Protein AF-A0A353LZC5-F1 (afdb_monomer_lite)

Secondary structure (DSSP, 8-state):
-EEEEEEEETTTTEEEEEEEEEESTTSEEEEEEEEEE-SSSEEEEEEEEEPTTEEEEEEEES-TTTTTS-GGGTEETTTTEEEEEESS-EEEEEEEEE--

Structure (mmCIF, N/CA/C/O backbone):
data_AF-A0A353LZC5-F1
#
_entry.id   AF-A0A353LZC5-F1
#
loop_
_atom_site.group_PDB
_atom_site.id
_atom_site.type_symbol
_atom_site.label_atom_id
_atom_site.label_alt_id
_atom_site.label_comp_id
_atom_site.label_asym_id
_atom_site.label_entity_id
_atom_site.label_seq_id
_atom_site.pdbx_PDB_ins_code
_atom_site.Cartn_x
_atom_site.Cartn_y
_atom_site.Cartn_z
_atom_site.occupancy
_atom_site.B_iso_or_equiv
_atom_site.auth_seq_id
_atom_site.auth_comp_id
_atom_site.auth_asym_id
_atom_site.auth_atom_id
_atom_site.pdbx_PDB_model_num
ATOM 1 N N . MET A 1 1 ? -5.623 10.141 5.132 1.00 48.19 1 MET A N 1
ATOM 2 C CA . MET A 1 1 ? -4.307 10.754 5.310 1.00 48.19 1 MET A CA 1
ATOM 3 C C . MET A 1 1 ? -3.582 10.556 3.998 1.00 48.19 1 MET A C 1
ATOM 5 O O . MET A 1 1 ? -3.608 9.445 3.475 1.00 48.19 1 MET A O 1
ATOM 9 N N . LEU A 1 2 ? -3.002 11.614 3.441 1.00 50.03 2 LEU A N 1
ATOM 10 C CA . LEU A 1 2 ? -2.286 11.575 2.167 1.00 50.03 2 LEU A CA 1
ATOM 11 C C . LEU A 1 2 ? -0.802 11.334 2.445 1.00 50.03 2 LEU A C 1
ATOM 13 O O . LEU A 1 2 ? -0.154 12.161 3.085 1.00 50.03 2 LEU A O 1
ATOM 17 N N . LEU A 1 3 ? -0.281 10.182 2.025 1.00 57.66 3 LEU A N 1
ATOM 18 C CA . LEU A 1 3 ? 1.107 9.799 2.264 1.00 57.66 3 LEU A CA 1
ATOM 19 C C . LEU A 1 3 ? 1.890 9.945 0.955 1.00 57.66 3 LEU A C 1
ATOM 21 O O . LEU A 1 3 ? 1.741 9.162 0.016 1.00 57.66 3 LEU A O 1
ATOM 25 N N . LEU A 1 4 ? 2.703 11.001 0.889 1.00 52.16 4 LEU A N 1
ATOM 26 C CA . LEU A 1 4 ? 3.559 11.306 -0.255 1.00 52.16 4 LEU A CA 1
ATOM 27 C C . LEU A 1 4 ? 4.879 10.551 -0.128 1.00 52.16 4 LEU A C 1
ATOM 29 O O . LEU A 1 4 ? 5.710 10.844 0.731 1.00 52.16 4 LEU A O 1
ATOM 33 N N . VAL A 1 5 ? 5.078 9.591 -1.022 1.00 55.78 5 VAL A N 1
ATOM 34 C CA . VAL A 1 5 ? 6.262 8.743 -1.075 1.00 55.78 5 VAL A CA 1
ATOM 35 C C . VAL A 1 5 ? 7.081 9.126 -2.318 1.00 55.78 5 VAL A C 1
ATOM 37 O O . VAL A 1 5 ? 6.719 8.836 -3.457 1.00 55.78 5 VAL A O 1
ATOM 40 N N . ALA A 1 6 ? 8.202 9.827 -2.120 1.00 55.34 6 ALA A N 1
ATOM 41 C CA . ALA A 1 6 ? 9.053 10.316 -3.209 1.00 55.34 6 ALA A CA 1
ATOM 42 C C . ALA A 1 6 ? 10.372 9.535 -3.315 1.00 55.34 6 ALA A C 1
ATOM 44 O O . ALA A 1 6 ? 11.126 9.447 -2.349 1.00 55.34 6 ALA A O 1
ATOM 45 N N . VAL A 1 7 ? 10.700 9.043 -4.516 1.00 56.28 7 VAL A N 1
ATOM 46 C CA . VAL A 1 7 ? 11.961 8.344 -4.809 1.00 56.28 7 VAL A CA 1
ATOM 47 C C . VAL A 1 7 ? 12.786 9.109 -5.842 1.00 56.28 7 VAL A C 1
ATOM 49 O O . VAL A 1 7 ? 12.290 9.559 -6.879 1.00 56.28 7 VAL A O 1
ATOM 52 N N . PHE A 1 8 ? 14.089 9.244 -5.578 1.00 51.19 8 PHE A N 1
ATOM 53 C CA . PHE A 1 8 ? 15.014 9.999 -6.422 1.00 51.19 8 PHE A CA 1
ATOM 54 C C . PHE A 1 8 ? 16.049 9.088 -7.106 1.00 51.19 8 PHE A C 1
ATOM 56 O O . PHE A 1 8 ? 16.856 8.445 -6.439 1.00 51.19 8 PHE A O 1
ATOM 63 N N . LEU A 1 9 ? 16.092 9.059 -8.447 1.00 51.81 9 LEU A N 1
ATOM 64 C CA . LEU A 1 9 ? 17.120 8.325 -9.201 1.00 51.81 9 LEU A CA 1
ATOM 65 C C . LEU A 1 9 ? 18.245 9.255 -9.677 1.00 51.81 9 LEU A C 1
ATOM 67 O O . LEU A 1 9 ? 18.164 9.889 -10.733 1.00 51.81 9 LEU A O 1
ATOM 71 N N . TRP A 1 10 ? 19.358 9.252 -8.938 1.00 44.28 10 TRP A N 1
ATOM 72 C CA . TRP A 1 10 ? 20.527 10.118 -9.172 1.00 44.28 10 TRP A CA 1
ATOM 73 C C . TRP A 1 10 ? 21.287 9.860 -10.493 1.00 44.28 10 TRP A C 1
ATOM 75 O O . TRP A 1 10 ? 22.027 10.721 -10.949 1.00 44.28 10 TRP A O 1
ATOM 85 N N . ARG A 1 11 ? 21.066 8.727 -11.185 1.00 46.84 11 ARG A N 1
ATOM 86 C CA . ARG A 1 11 ? 21.790 8.386 -12.437 1.00 46.84 11 ARG A CA 1
ATOM 87 C C . ARG A 1 11 ? 21.097 8.840 -13.738 1.00 46.84 11 ARG A C 1
ATOM 89 O O . ARG A 1 11 ? 21.706 8.750 -14.794 1.00 46.84 11 ARG A O 1
ATOM 96 N N . LYS A 1 12 ? 19.833 9.296 -13.690 1.00 54.28 12 LYS A N 1
ATOM 97 C CA . LYS A 1 12 ? 19.067 9.767 -14.875 1.00 54.28 12 LYS A CA 1
ATOM 98 C C . LYS A 1 12 ? 18.264 11.064 -14.652 1.00 54.28 12 LYS A C 1
ATOM 100 O O . LYS A 1 12 ? 17.477 11.420 -15.521 1.00 54.28 12 LYS A O 1
ATOM 105 N N . ARG A 1 13 ? 18.406 11.748 -13.504 1.00 57.25 13 ARG A N 1
ATOM 106 C CA . ARG A 1 13 ? 17.554 12.896 -13.100 1.00 57.25 13 ARG A CA 1
ATOM 107 C C . ARG A 1 13 ? 16.041 12.621 -13.221 1.00 57.25 13 ARG A C 1
ATOM 109 O O . ARG A 1 13 ? 15.262 13.541 -13.439 1.00 57.25 13 ARG A O 1
ATOM 116 N N . LYS A 1 14 ? 15.604 11.363 -13.092 1.00 62.38 14 LYS A N 1
ATOM 117 C CA . LYS A 1 14 ? 14.175 11.025 -13.040 1.00 62.38 14 LYS A CA 1
ATOM 118 C C . LYS A 1 14 ? 13.763 10.888 -11.579 1.00 62.38 14 LYS A C 1
ATOM 120 O O . LYS A 1 14 ? 14.401 10.158 -10.823 1.00 62.38 14 LYS A O 1
ATOM 125 N N . ARG A 1 15 ? 12.731 11.622 -11.180 1.00 67.31 15 ARG A N 1
ATOM 126 C CA . ARG A 1 15 ? 12.064 11.468 -9.888 1.00 67.31 15 ARG A CA 1
ATOM 127 C C . ARG A 1 15 ? 10.783 10.687 -10.151 1.00 67.31 15 ARG A C 1
ATOM 129 O O . ARG A 1 15 ? 10.070 11.026 -11.090 1.00 67.31 15 ARG A O 1
ATOM 136 N N . TYR A 1 16 ? 10.551 9.645 -9.366 1.00 75.44 16 TYR A N 1
ATOM 137 C CA . TYR A 1 16 ? 9.303 8.895 -9.387 1.00 75.44 16 TYR A CA 1
ATOM 138 C C . TYR A 1 16 ? 8.652 9.049 -8.024 1.00 75.44 16 TYR A C 1
ATOM 140 O O . TYR A 1 16 ? 9.314 8.894 -6.998 1.00 75.44 16 TYR A O 1
ATOM 148 N N . THR A 1 17 ? 7.375 9.388 -8.013 1.00 79.38 17 THR A N 1
ATOM 149 C CA . THR A 1 17 ? 6.585 9.505 -6.791 1.00 79.38 17 THR A CA 1
ATOM 150 C C . THR A 1 17 ? 5.489 8.457 -6.808 1.00 79.38 17 THR A C 1
ATOM 152 O O . THR A 1 17 ? 4.875 8.244 -7.849 1.00 79.38 17 THR A O 1
ATOM 155 N N . LEU A 1 18 ? 5.251 7.816 -5.670 1.00 82.25 18 LEU A N 1
ATOM 156 C CA . LEU A 1 18 ? 4.016 7.094 -5.408 1.00 82.25 18 LEU A CA 1
ATOM 157 C C . LEU A 1 18 ? 3.263 7.877 -4.340 1.00 82.25 18 LEU A C 1
ATOM 159 O O . LEU A 1 18 ? 3.805 8.178 -3.284 1.00 82.25 18 LEU A O 1
ATOM 163 N N . GLU A 1 19 ? 2.027 8.239 -4.617 1.00 85.25 19 GLU A N 1
ATOM 164 C CA . GLU A 1 19 ? 1.147 8.830 -3.621 1.00 85.25 19 GLU A CA 1
ATOM 165 C C . GLU A 1 19 ? 0.180 7.759 -3.136 1.00 85.25 19 GLU A C 1
ATOM 167 O O . GLU A 1 19 ? -0.503 7.148 -3.952 1.00 85.25 19 GLU A O 1
ATOM 172 N N . VAL A 1 20 ? 0.145 7.506 -1.826 1.00 85.56 20 VAL A N 1
ATOM 173 C CA . VAL A 1 20 ? -0.770 6.528 -1.230 1.00 85.56 20 VAL A CA 1
ATOM 174 C C . VAL A 1 20 ? -1.812 7.262 -0.398 1.00 85.56 20 VAL A C 1
ATOM 176 O O . VAL A 1 20 ? -1.485 7.976 0.552 1.00 85.56 20 VAL A O 1
ATOM 179 N N . ARG A 1 21 ? -3.080 7.070 -0.750 1.00 87.81 21 ARG A N 1
ATOM 180 C CA . ARG A 1 21 ? -4.249 7.593 -0.045 1.00 87.81 21 ARG A CA 1
ATOM 181 C C . ARG A 1 21 ? -5.008 6.455 0.619 1.00 87.81 21 ARG A C 1
ATOM 183 O O . ARG A 1 21 ? -5.097 5.355 0.082 1.00 87.81 21 ARG A O 1
ATOM 190 N N . ILE A 1 22 ? -5.542 6.734 1.800 1.00 88.69 22 ILE A N 1
ATOM 191 C CA . ILE A 1 22 ? -6.312 5.791 2.614 1.00 88.69 22 ILE A CA 1
ATOM 192 C C . ILE A 1 22 ? -7.675 6.416 2.885 1.00 88.69 22 ILE A C 1
ATOM 194 O O . ILE A 1 22 ? -7.736 7.523 3.427 1.00 88.69 22 ILE A O 1
ATOM 198 N N . GLU A 1 23 ? -8.739 5.697 2.531 1.00 87.81 23 GLU A N 1
ATOM 199 C CA . GLU A 1 23 ? -10.129 6.130 2.669 1.00 87.81 23 GLU A CA 1
ATOM 200 C C . GLU A 1 23 ? -10.975 5.052 3.380 1.00 87.81 23 GLU A C 1
ATOM 202 O O . GLU A 1 23 ? -11.041 3.929 2.882 1.00 87.81 23 GLU A O 1
ATOM 207 N N . PRO A 1 24 ? -11.634 5.360 4.519 1.00 89.25 24 PRO A N 1
ATOM 208 C CA . PRO A 1 24 ? -11.482 6.583 5.307 1.00 89.25 24 PRO A CA 1
ATOM 209 C C . PRO A 1 24 ? -10.095 6.661 5.955 1.00 89.25 24 PRO A C 1
ATOM 211 O O . PRO A 1 24 ? -9.457 5.650 6.225 1.00 89.25 24 PRO A O 1
ATOM 214 N N . GLU A 1 25 ? -9.640 7.876 6.257 1.00 86.00 25 GLU A N 1
ATOM 215 C CA . GLU A 1 25 ? -8.266 8.137 6.711 1.00 86.00 25 GLU A CA 1
ATOM 216 C C . GLU A 1 25 ? -7.827 7.348 7.952 1.00 86.00 25 GLU A C 1
ATOM 218 O O . GLU A 1 25 ? -6.639 7.104 8.140 1.00 86.00 25 GLU A O 1
ATOM 223 N N . SER A 1 26 ? -8.782 6.975 8.801 1.00 87.81 26 SER A N 1
ATOM 224 C CA . SER A 1 26 ? -8.569 6.250 10.052 1.00 87.81 26 SER A CA 1
ATOM 225 C C . SER A 1 26 ? -8.525 4.728 9.887 1.00 87.81 26 SER A C 1
ATOM 227 O O . SER A 1 26 ? -8.288 4.028 10.874 1.00 87.81 26 SER A O 1
ATOM 229 N N . ALA A 1 27 ? -8.768 4.212 8.678 1.00 88.19 27 ALA A N 1
ATOM 230 C CA . ALA A 1 27 ? -8.892 2.781 8.426 1.00 88.19 27 ALA A CA 1
ATOM 231 C C . ALA A 1 27 ? -7.554 2.042 8.412 1.00 88.19 27 ALA A C 1
ATOM 233 O O . ALA A 1 27 ? -7.519 0.848 8.701 1.00 88.19 27 ALA A O 1
ATOM 234 N N . ALA A 1 28 ? -6.457 2.718 8.072 1.00 89.12 28 ALA A N 1
ATOM 235 C CA . ALA A 1 28 ? -5.146 2.093 7.999 1.00 89.12 28 ALA A CA 1
ATOM 236 C C . ALA A 1 28 ? -4.007 3.114 8.110 1.00 89.12 28 ALA A C 1
ATOM 238 O O . ALA A 1 28 ? -4.200 4.318 7.937 1.00 89.12 28 ALA A O 1
ATOM 239 N N . THR A 1 29 ? -2.798 2.615 8.350 1.00 89.38 29 THR A N 1
ATOM 240 C CA . THR A 1 29 ? -1.550 3.380 8.239 1.00 89.38 29 T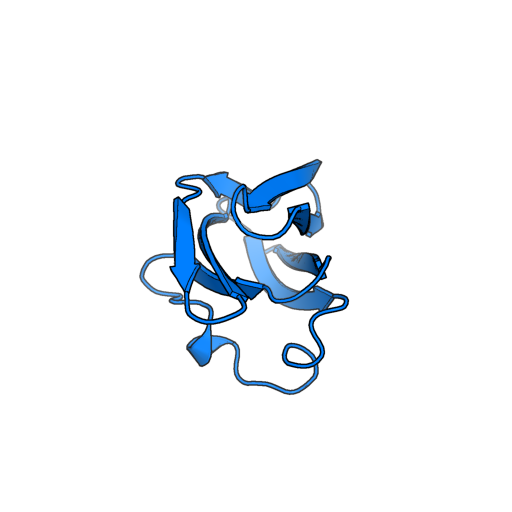HR A CA 1
ATOM 241 C C . THR A 1 29 ? -0.549 2.645 7.354 1.00 89.38 29 THR A C 1
ATOM 243 O O . THR A 1 29 ? -0.602 1.424 7.216 1.00 89.38 29 THR A O 1
ATOM 246 N N . VAL A 1 30 ? 0.374 3.387 6.738 1.00 88.31 30 VAL A N 1
ATOM 247 C CA . VAL A 1 30 ? 1.472 2.809 5.949 1.00 88.31 30 VAL A CA 1
ATOM 248 C C . VAL A 1 30 ? 2.755 2.828 6.775 1.00 88.31 30 VAL A C 1
ATOM 250 O O . VAL A 1 30 ? 3.099 3.865 7.342 1.00 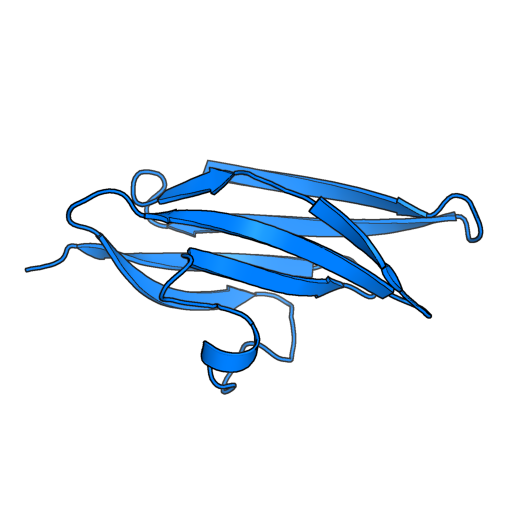88.31 30 VAL A O 1
ATOM 253 N N . SER A 1 31 ? 3.473 1.707 6.818 1.00 88.06 31 SER A N 1
ATOM 254 C CA . SER A 1 31 ? 4.791 1.580 7.459 1.00 88.06 31 SER A CA 1
ATOM 255 C C . SER A 1 31 ? 5.781 0.813 6.580 1.00 88.06 31 SER A C 1
ATOM 257 O O . SER A 1 31 ? 5.447 0.383 5.475 1.00 88.06 31 SER A O 1
ATOM 259 N N . ASP A 1 32 ? 7.017 0.668 7.070 1.00 87.94 32 ASP A N 1
ATOM 260 C CA . ASP A 1 32 ? 8.061 -0.197 6.491 1.00 87.94 32 ASP A CA 1
ATOM 261 C C . ASP A 1 32 ? 8.331 0.062 5.009 1.00 87.94 32 ASP A C 1
ATOM 263 O O . ASP A 1 32 ? 8.498 -0.852 4.200 1.00 87.94 32 ASP A O 1
ATOM 267 N N . ILE A 1 33 ? 8.345 1.344 4.651 1.00 86.31 33 ILE A N 1
ATOM 268 C CA . ILE A 1 33 ? 8.453 1.760 3.263 1.00 86.31 33 ILE A CA 1
ATOM 269 C C . ILE A 1 33 ? 9.895 1.575 2.790 1.00 86.31 33 ILE A C 1
ATOM 271 O O . ILE A 1 33 ? 10.813 2.256 3.250 1.00 86.31 33 ILE A O 1
ATOM 275 N N . ALA A 1 34 ? 10.084 0.667 1.840 1.00 85.12 34 ALA A N 1
ATOM 276 C CA . ALA A 1 34 ? 11.355 0.348 1.220 1.00 85.12 34 ALA A CA 1
ATOM 277 C C . ALA A 1 34 ? 11.302 0.603 -0.288 1.00 85.12 34 ALA A C 1
ATOM 279 O O . ALA A 1 34 ? 10.273 0.432 -0.945 1.00 85.12 34 ALA A O 1
ATOM 280 N N . TYR A 1 35 ? 12.449 0.983 -0.849 1.00 80.75 35 TYR A N 1
ATOM 281 C CA . TYR A 1 35 ? 12.584 1.223 -2.280 1.00 80.75 35 TYR A CA 1
ATOM 282 C C . TYR A 1 35 ? 13.783 0.483 -2.826 1.00 80.75 35 TYR A C 1
ATOM 284 O O . TYR A 1 35 ? 14.921 0.727 -2.421 1.00 80.75 35 TYR A O 1
ATOM 292 N N . THR A 1 36 ? 13.528 -0.351 -3.822 1.00 84.38 36 THR A N 1
ATOM 293 C CA . THR A 1 36 ? 14.572 -1.078 -4.528 1.00 84.38 36 THR A CA 1
ATOM 294 C C . THR A 1 36 ? 14.613 -0.604 -5.967 1.00 84.38 36 THR A C 1
ATOM 296 O O . THR A 1 36 ? 13.631 -0.666 -6.707 1.00 84.38 36 THR A O 1
ATOM 299 N N . LYS A 1 37 ? 15.770 -0.109 -6.399 1.00 80.25 37 LYS A N 1
ATOM 300 C CA . LYS A 1 37 ? 15.972 0.255 -7.799 1.00 80.25 37 LYS A CA 1
ATOM 301 C C . LYS A 1 37 ? 15.965 -1.006 -8.664 1.00 80.25 37 LYS A C 1
ATOM 303 O O . LYS A 1 37 ? 16.730 -1.927 -8.405 1.00 80.25 37 LYS A O 1
ATOM 308 N N . SER A 1 38 ? 15.178 -0.993 -9.735 1.00 77.69 38 SER A N 1
ATOM 309 C CA . SER A 1 38 ? 15.149 -2.049 -10.747 1.00 77.69 38 SER A CA 1
ATOM 310 C C . SER A 1 38 ? 15.464 -1.478 -12.137 1.00 77.69 38 SER A C 1
ATOM 312 O O . SER A 1 38 ? 15.719 -0.277 -12.308 1.00 77.69 38 SER A O 1
ATOM 314 N N . HIS A 1 39 ? 15.541 -2.339 -13.149 1.00 76.38 39 HIS A N 1
ATOM 315 C CA . HIS A 1 39 ? 15.985 -1.977 -14.490 1.00 76.38 39 HIS A CA 1
ATOM 316 C C . HIS A 1 39 ? 14.924 -1.136 -15.226 1.00 76.38 39 HIS A C 1
ATOM 318 O O . HIS A 1 39 ? 14.096 -1.646 -15.969 1.00 76.38 39 HIS A O 1
ATOM 324 N N . GLY A 1 40 ? 14.956 0.186 -15.020 1.00 74.25 40 GLY A N 1
ATOM 325 C CA . GLY A 1 40 ? 14.041 1.146 -15.659 1.00 74.25 40 GLY A CA 1
ATOM 326 C C . GLY A 1 40 ? 12.872 1.611 -14.784 1.00 74.25 40 GLY A C 1
ATOM 327 O O . GLY A 1 40 ? 12.207 2.580 -15.148 1.00 74.25 40 GLY A O 1
ATOM 328 N N . CYS A 1 41 ? 12.684 1.008 -13.611 1.00 78.50 41 CYS A N 1
ATOM 329 C CA . CYS A 1 41 ? 11.649 1.347 -12.633 1.00 78.50 41 CYS A CA 1
ATOM 330 C C . CYS A 1 41 ? 12.201 1.331 -11.195 1.00 78.50 41 CYS A C 1
ATOM 332 O O . CYS A 1 41 ? 13.364 0.999 -10.944 1.00 78.50 41 CYS A O 1
ATOM 334 N N . VAL A 1 42 ? 11.361 1.721 -10.244 1.00 83.38 42 VAL A N 1
ATOM 335 C CA . VAL A 1 42 ? 11.578 1.570 -8.805 1.00 83.38 42 VAL A CA 1
ATOM 336 C C . VAL A 1 42 ? 10.533 0.604 -8.279 1.00 83.38 42 VAL A C 1
ATOM 338 O O . VAL A 1 42 ? 9.358 0.756 -8.580 1.00 83.38 42 VAL A O 1
ATOM 341 N N . VAL A 1 43 ? 10.949 -0.369 -7.483 1.00 84.75 43 VAL A N 1
ATOM 342 C CA . VAL A 1 43 ? 10.034 -1.199 -6.706 1.00 84.75 43 VAL A CA 1
ATOM 343 C C . VAL A 1 43 ? 9.811 -0.499 -5.370 1.00 84.75 43 VAL A C 1
ATOM 345 O O . VAL A 1 43 ? 10.777 -0.303 -4.636 1.00 84.75 43 VAL A O 1
ATOM 348 N N . ALA A 1 44 ? 8.578 -0.096 -5.076 1.00 84.81 44 ALA A N 1
ATOM 349 C CA . ALA A 1 44 ? 8.171 0.330 -3.743 1.00 84.81 44 ALA A CA 1
ATOM 350 C C . ALA A 1 44 ? 7.542 -0.850 -3.010 1.00 84.81 44 ALA A C 1
ATOM 352 O O . ALA A 1 44 ? 6.651 -1.518 -3.537 1.00 84.81 44 ALA A O 1
ATOM 353 N N . GLU A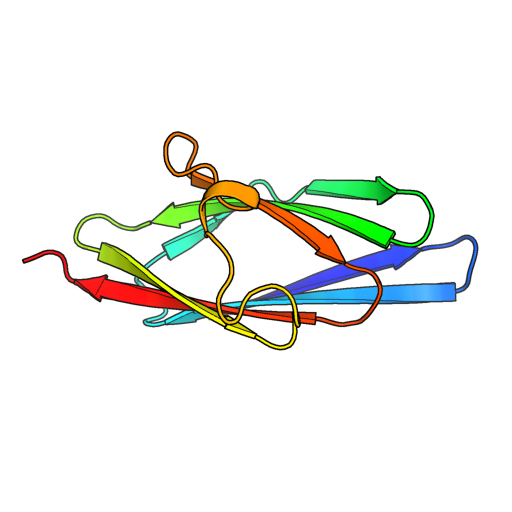 1 45 ? 8.006 -1.082 -1.794 1.00 87.69 45 GLU A N 1
ATOM 354 C CA . GLU A 1 45 ? 7.451 -2.062 -0.876 1.00 87.69 45 GLU A CA 1
ATOM 355 C C . GLU A 1 45 ? 7.016 -1.345 0.395 1.00 87.69 45 GLU A C 1
ATOM 357 O O . GLU A 1 45 ? 7.741 -0.484 0.880 1.00 87.69 45 GLU A O 1
ATOM 362 N N . PHE A 1 46 ? 5.835 -1.656 0.916 1.00 87.88 46 PHE A N 1
ATOM 363 C CA . PHE A 1 46 ? 5.347 -1.069 2.164 1.00 87.88 46 PHE A CA 1
ATOM 364 C C . PHE A 1 46 ? 4.315 -1.968 2.830 1.00 87.88 46 PHE A C 1
ATOM 366 O O . PHE A 1 46 ? 3.662 -2.772 2.167 1.00 87.88 46 PHE A O 1
ATOM 373 N N . THR A 1 47 ? 4.151 -1.815 4.136 1.00 89.38 47 THR A N 1
ATOM 374 C CA . THR A 1 47 ? 3.135 -2.523 4.916 1.00 89.38 47 THR A CA 1
ATOM 375 C C . THR A 1 47 ? 1.909 -1.634 5.080 1.00 89.38 47 THR A C 1
ATOM 377 O O . THR A 1 47 ? 2.034 -0.442 5.369 1.00 89.38 47 THR A O 1
ATOM 380 N N . VAL A 1 48 ? 0.718 -2.205 4.902 1.00 88.50 48 VAL A N 1
ATOM 381 C CA . VAL A 1 48 ? -0.561 -1.540 5.179 1.00 88.50 48 VAL A CA 1
ATOM 382 C C . VAL A 1 48 ? -1.115 -2.096 6.484 1.00 88.50 48 VAL A C 1
ATOM 384 O O . VAL A 1 48 ? -1.690 -3.181 6.514 1.00 88.50 48 VAL A O 1
ATOM 387 N N . ASN A 1 49 ? -0.963 -1.345 7.569 1.00 90.06 49 ASN A N 1
ATOM 388 C CA . ASN A 1 49 ? -1.495 -1.722 8.873 1.00 90.06 49 ASN A CA 1
ATOM 389 C C . ASN A 1 49 ? -2.969 -1.338 8.932 1.00 90.06 49 ASN A C 1
ATOM 391 O O . ASN A 1 49 ? -3.311 -0.177 9.164 1.00 90.06 49 ASN A O 1
ATOM 395 N N . ILE A 1 50 ? -3.837 -2.310 8.678 1.00 89.31 50 ILE A N 1
ATOM 396 C CA . ILE A 1 50 ? -5.285 -2.116 8.706 1.00 89.31 50 ILE A CA 1
ATOM 397 C C . ILE A 1 50 ? -5.735 -2.066 10.164 1.00 89.31 50 ILE A C 1
ATOM 399 O O . ILE A 1 50 ? -5.421 -2.955 10.955 1.00 89.31 50 ILE A O 1
ATOM 403 N N . LYS A 1 51 ? -6.469 -1.015 10.527 1.00 90.19 51 LYS A N 1
ATOM 404 C CA . LYS A 1 51 ? -7.044 -0.874 11.860 1.00 90.19 51 LYS A CA 1
ATOM 405 C C . LYS A 1 51 ? -8.118 -1.940 12.073 1.00 90.19 51 LYS A C 1
ATOM 407 O O . LYS A 1 51 ? -8.887 -2.258 11.166 1.00 90.19 51 LYS A O 1
ATOM 412 N N . GLU A 1 52 ? -8.203 -2.452 13.296 1.00 89.88 52 GLU A N 1
ATOM 413 C CA . GLU A 1 52 ? -9.276 -3.361 13.688 1.00 89.88 52 GLU A CA 1
ATOM 414 C C . GLU A 1 52 ? -10.659 -2.769 13.364 1.00 89.88 52 GLU A C 1
ATOM 416 O O . GLU A 1 52 ? -10.894 -1.564 13.500 1.00 89.88 52 GLU A O 1
ATOM 421 N N . GLY A 1 53 ? -11.559 -3.627 12.883 1.00 89.62 53 GLY A N 1
ATOM 422 C CA . GLY A 1 53 ? -12.881 -3.223 12.412 1.00 89.62 53 GLY A CA 1
ATOM 423 C C . GLY A 1 53 ? -12.910 -2.695 10.977 1.00 89.62 53 GLY A C 1
ATOM 424 O O . GLY A 1 53 ? -13.987 -2.364 10.505 1.00 89.62 53 GLY A O 1
ATOM 425 N N . TYR A 1 54 ? -11.789 -2.645 10.250 1.00 89.62 54 TYR A N 1
ATOM 426 C CA . TYR A 1 54 ? -11.769 -2.293 8.826 1.00 89.62 54 TYR A CA 1
ATOM 427 C C . TYR A 1 54 ? -11.308 -3.452 7.942 1.00 89.62 54 TYR A C 1
ATOM 429 O O . TYR A 1 54 ? -10.514 -4.302 8.346 1.00 89.62 54 TYR A O 1
ATOM 437 N N . VAL A 1 55 ? -11.805 -3.475 6.708 1.00 88.44 55 VAL A N 1
ATOM 438 C CA . VAL A 1 55 ? -11.399 -4.421 5.665 1.00 88.44 55 VAL A CA 1
ATOM 439 C C . VAL A 1 55 ? -11.132 -3.682 4.364 1.00 88.44 55 VAL A C 1
ATOM 441 O O . VAL A 1 55 ? -11.869 -2.777 3.981 1.00 88.44 55 VAL A O 1
ATOM 444 N N . LEU A 1 56 ? -10.058 -4.068 3.680 1.00 85.38 56 LEU A N 1
ATOM 445 C CA . LEU A 1 56 ? -9.699 -3.501 2.387 1.00 85.38 56 LEU A CA 1
ATOM 446 C C . LEU A 1 56 ? -10.671 -4.002 1.316 1.00 85.38 56 LEU A C 1
ATOM 448 O O . LEU A 1 56 ? -10.783 -5.206 1.096 1.00 85.38 56 LEU A O 1
ATOM 452 N N . LYS A 1 57 ? -11.373 -3.081 0.654 1.00 85.12 57 LYS A N 1
ATOM 453 C CA . LYS A 1 57 ? -12.443 -3.391 -0.301 1.00 85.12 57 LYS A CA 1
ATOM 454 C C . LYS A 1 57 ? -12.000 -3.265 -1.746 1.00 85.12 57 LYS A C 1
ATOM 456 O O . LYS A 1 57 ? -12.289 -4.132 -2.565 1.00 85.12 57 LYS A O 1
ATOM 461 N N . LYS A 1 58 ? -11.342 -2.156 -2.076 1.00 82.56 58 LYS A N 1
ATOM 462 C CA . LYS A 1 58 ? -10.878 -1.882 -3.436 1.00 82.56 58 LYS A CA 1
ATOM 463 C C . LYS A 1 58 ? -9.669 -0.963 -3.425 1.00 82.56 58 LYS A C 1
ATOM 465 O O . LYS A 1 58 ? -9.398 -0.261 -2.454 1.00 82.56 58 LYS A O 1
ATOM 470 N N . TRP A 1 59 ? -8.990 -0.949 -4.556 1.00 83.62 59 TRP A N 1
ATOM 471 C CA . TRP A 1 59 ? -7.852 -0.093 -4.821 1.00 83.62 59 TRP A CA 1
ATOM 472 C C . TRP A 1 59 ? -8.143 0.671 -6.112 1.00 83.62 59 TRP A C 1
ATOM 474 O O . TRP A 1 59 ? -8.696 0.099 -7.050 1.00 83.62 59 TRP A O 1
ATOM 484 N N . THR A 1 60 ? -7.796 1.950 -6.170 1.00 82.06 60 THR A N 1
ATOM 485 C CA . THR A 1 60 ? -7.939 2.792 -7.371 1.00 82.06 60 THR A CA 1
ATOM 486 C C . THR A 1 60 ? -6.667 3.609 -7.574 1.00 82.06 60 THR A C 1
ATOM 488 O O . THR A 1 60 ? -5.888 3.758 -6.636 1.00 82.06 60 THR A O 1
ATOM 491 N N . GLY A 1 61 ? -6.416 4.146 -8.768 1.00 76.62 61 GLY A N 1
ATOM 492 C CA . GLY A 1 61 ? -5.215 4.952 -8.996 1.00 76.62 61 GLY A CA 1
ATOM 493 C C . GLY A 1 61 ? -4.809 5.076 -10.459 1.00 76.62 61 GLY A C 1
ATOM 494 O O . GLY A 1 61 ? -5.466 4.539 -11.344 1.00 76.62 61 GLY A O 1
ATOM 495 N N . THR A 1 62 ? -3.697 5.768 -10.713 1.00 72.94 62 THR A N 1
ATOM 496 C CA . THR A 1 62 ? -3.146 5.959 -12.071 1.00 72.94 62 THR A CA 1
ATOM 497 C C . THR A 1 62 ? -2.346 4.767 -12.574 1.00 72.94 62 THR A C 1
ATOM 499 O O . THR A 1 62 ? -1.986 4.721 -13.756 1.00 72.94 62 THR A O 1
ATOM 502 N N . LEU A 1 63 ? -2.065 3.809 -11.689 1.00 66.50 63 LEU A N 1
ATOM 503 C CA . LEU A 1 63 ? -1.423 2.561 -12.047 1.00 66.50 63 LEU A CA 1
ATOM 504 C C . LEU A 1 63 ? -2.371 1.803 -12.992 1.00 66.50 63 LEU A C 1
ATOM 506 O O . LEU A 1 63 ? -3.369 1.237 -12.544 1.00 66.50 63 LEU A O 1
ATOM 510 N N . PRO A 1 64 ? -2.051 1.710 -14.297 1.00 51.44 64 PRO A N 1
ATOM 511 C CA . PRO A 1 64 ? -2.941 1.126 -15.303 1.00 51.44 64 PRO A CA 1
ATOM 512 C C . PRO A 1 64 ? -3.082 -0.395 -15.139 1.00 51.44 64 PRO A C 1
ATOM 514 O O . PRO A 1 64 ? -3.783 -1.048 -15.899 1.00 51.44 64 PRO A O 1
ATOM 517 N N . ARG A 1 65 ? -2.367 -0.969 -14.164 1.00 55.00 65 ARG A N 1
ATOM 518 C CA . ARG A 1 65 ? -2.391 -2.383 -13.800 1.00 55.00 65 ARG A CA 1
ATOM 519 C C . ARG A 1 65 ? -3.272 -2.675 -12.581 1.00 55.00 65 ARG A C 1
ATOM 521 O O . ARG A 1 65 ? -3.248 -3.813 -12.139 1.00 55.00 65 ARG A O 1
ATOM 528 N N . LEU A 1 66 ? -3.967 -1.692 -11.998 1.00 55.59 66 LEU A N 1
ATOM 529 C CA . LEU A 1 66 ? -4.812 -1.916 -10.813 1.00 55.59 66 LEU A CA 1
ATOM 530 C C . LEU A 1 66 ? -6.302 -2.043 -11.138 1.00 55.59 66 LEU A C 1
ATOM 532 O O . LEU A 1 66 ? -7.029 -2.705 -10.402 1.00 55.59 66 LEU A O 1
ATOM 536 N N . GLU A 1 67 ? -6.765 -1.466 -12.247 1.00 48.22 67 GLU A N 1
ATOM 537 C CA . GLU A 1 67 ? -8.142 -1.657 -12.701 1.00 48.22 67 GLU A CA 1
ATOM 538 C C . GLU A 1 67 ? -8.287 -3.036 -13.368 1.00 48.22 67 GLU A C 1
ATOM 540 O O . GLU A 1 67 ? -7.721 -3.296 -14.428 1.00 48.22 67 GLU A O 1
ATOM 545 N N . GLY A 1 68 ? -9.019 -3.948 -12.717 1.00 49.28 68 GLY A N 1
ATOM 546 C CA . GLY A 1 68 ? -9.347 -5.278 -13.254 1.00 49.28 68 GLY A CA 1
ATOM 547 C C . GLY A 1 68 ? -8.298 -6.377 -13.038 1.00 49.28 68 GLY A C 1
ATOM 548 O O . GLY A 1 68 ? -8.440 -7.461 -13.599 1.00 49.28 68 GLY A O 1
ATOM 549 N N . TYR A 1 69 ? -7.260 -6.132 -12.235 1.00 53.00 69 TYR A N 1
ATOM 550 C CA . TYR A 1 69 ? -6.183 -7.091 -11.963 1.00 53.00 69 TYR A CA 1
ATOM 551 C C . TYR A 1 69 ? -6.264 -7.667 -10.548 1.00 53.00 69 TYR A C 1
ATOM 553 O O . TYR A 1 69 ? -6.580 -6.956 -9.598 1.00 53.00 69 TYR A O 1
ATOM 561 N N . ASP A 1 70 ? -5.937 -8.954 -10.417 1.00 61.41 70 ASP A N 1
ATOM 562 C CA . ASP A 1 70 ? -5.953 -9.691 -9.150 1.00 61.41 70 ASP A CA 1
ATOM 563 C C . ASP A 1 70 ? -5.068 -9.006 -8.079 1.00 61.41 70 ASP A C 1
ATOM 565 O O . ASP A 1 70 ? -3.844 -8.926 -8.267 1.00 61.41 70 ASP A O 1
ATOM 569 N N . PRO A 1 71 ? -5.658 -8.516 -6.966 1.00 63.16 71 PRO A N 1
ATOM 570 C CA . PRO A 1 71 ? -4.953 -7.948 -5.816 1.00 63.16 71 PRO A CA 1
ATOM 571 C C . PRO A 1 71 ? -3.799 -8.813 -5.297 1.00 63.16 71 PRO A C 1
ATOM 573 O O . PRO A 1 71 ? -2.779 -8.279 -4.864 1.00 63.16 71 PRO A O 1
ATOM 576 N N . ALA A 1 72 ? -3.904 -10.142 -5.404 1.00 66.06 72 ALA A N 1
ATOM 577 C CA . ALA A 1 72 ? -2.919 -11.081 -4.866 1.00 66.06 72 ALA A CA 1
ATOM 578 C C . ALA A 1 72 ? -1.527 -10.979 -5.518 1.00 66.06 72 ALA A C 1
ATOM 580 O O . ALA A 1 72 ? -0.535 -11.435 -4.954 1.00 66.06 72 ALA A O 1
ATOM 581 N N . ARG A 1 73 ? -1.406 -10.369 -6.708 1.00 67.94 73 ARG A N 1
ATOM 582 C CA . ARG A 1 73 ? -0.098 -10.214 -7.380 1.00 67.94 73 ARG A CA 1
ATOM 583 C C . ARG A 1 73 ? 0.803 -9.147 -6.756 1.00 67.94 73 ARG A C 1
ATOM 585 O O . ARG A 1 73 ? 1.993 -9.101 -7.059 1.00 67.94 73 ARG A O 1
ATOM 592 N N . TRP A 1 74 ? 0.236 -8.256 -5.957 1.00 75.31 74 TRP A N 1
ATOM 593 C CA . TRP A 1 74 ? 0.896 -7.035 -5.490 1.00 75.31 74 TRP A CA 1
ATOM 594 C C . TRP A 1 74 ? 0.557 -6.705 -4.039 1.00 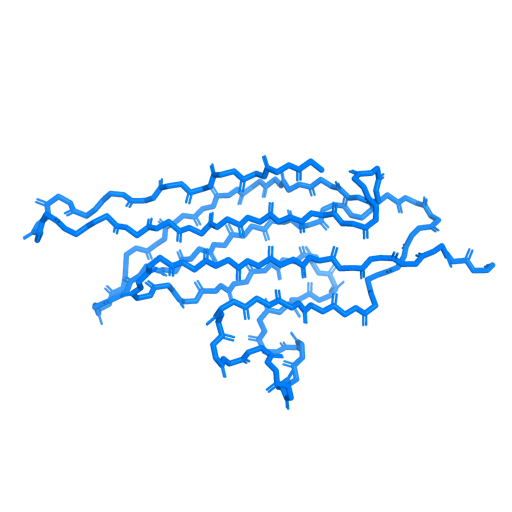75.31 74 TRP A C 1
ATOM 596 O O . TRP A 1 74 ? 1.254 -5.889 -3.440 1.00 75.31 74 TRP A O 1
ATOM 606 N N . TYR A 1 75 ? -0.443 -7.378 -3.469 1.00 81.50 75 TYR A N 1
ATOM 607 C CA . TYR A 1 75 ? -0.759 -7.387 -2.054 1.00 81.50 75 TYR A CA 1
ATOM 608 C C . TYR A 1 75 ? -0.669 -8.808 -1.494 1.00 81.50 75 TYR A C 1
ATOM 610 O O . TYR A 1 75 ? -1.451 -9.686 -1.851 1.00 81.50 75 TYR A O 1
ATOM 618 N N . ASP A 1 76 ? 0.278 -9.015 -0.587 1.00 83.19 76 ASP A N 1
ATOM 619 C CA . ASP A 1 76 ? 0.327 -10.185 0.279 1.00 83.19 76 ASP A CA 1
ATOM 620 C C . ASP A 1 76 ? -0.618 -9.921 1.458 1.00 83.19 76 ASP A C 1
ATOM 622 O O . ASP A 1 76 ? -0.295 -9.135 2.351 1.00 83.19 76 ASP A O 1
ATOM 626 N N . SER A 1 77 ? -1.807 -10.529 1.435 1.00 77.62 77 SER A N 1
ATOM 627 C CA . SER A 1 77 ? -2.821 -10.338 2.477 1.00 77.62 77 SER A CA 1
ATOM 628 C C . SER A 1 77 ? -2.457 -10.985 3.810 1.00 77.62 77 SER A C 1
ATOM 630 O O . SER A 1 77 ? -3.000 -10.574 4.830 1.00 77.62 77 SER A O 1
ATOM 632 N N . GLU A 1 78 ? -1.560 -11.976 3.818 1.00 80.62 78 GLU A N 1
ATOM 633 C CA . GLU A 1 78 ? -1.093 -12.622 5.051 1.00 80.62 78 GLU A CA 1
ATOM 634 C C . GLU A 1 78 ? -0.079 -11.738 5.778 1.00 80.62 78 GLU A C 1
ATOM 636 O O . GLU A 1 78 ? -0.083 -11.650 7.004 1.00 80.62 78 GLU A O 1
ATOM 641 N N . LYS A 1 79 ? 0.783 -11.054 5.019 1.00 82.06 79 LYS A N 1
ATOM 642 C CA . LYS A 1 79 ? 1.819 -10.156 5.557 1.00 82.06 79 LYS A CA 1
ATOM 643 C C . LYS A 1 79 ? 1.433 -8.682 5.510 1.00 82.06 79 LYS A C 1
ATOM 645 O O . LYS A 1 79 ? 2.237 -7.830 5.875 1.00 82.06 79 LYS A O 1
ATOM 650 N N . HIS A 1 80 ? 0.242 -8.383 4.998 1.00 83.88 80 HIS A N 1
ATOM 651 C CA . HIS A 1 80 ? -0.241 -7.042 4.678 1.00 83.88 80 HIS A CA 1
ATOM 652 C C . HIS A 1 80 ? 0.768 -6.190 3.890 1.00 83.88 80 HIS A C 1
ATOM 654 O O . HIS A 1 80 ? 0.840 -4.968 4.053 1.00 83.88 80 HIS A O 1
ATOM 660 N N . LYS A 1 81 ? 1.556 -6.837 3.026 1.00 87.19 81 LYS A N 1
ATOM 661 C CA . LYS A 1 81 ? 2.677 -6.211 2.327 1.00 87.19 81 LYS A CA 1
ATOM 662 C C . LYS A 1 81 ? 2.303 -5.900 0.890 1.00 87.19 81 LYS A C 1
ATOM 664 O O . LYS A 1 81 ? 1.806 -6.750 0.159 1.00 87.19 81 LYS A O 1
ATOM 669 N N . VAL A 1 82 ? 2.594 -4.680 0.477 1.00 86.69 82 VAL A N 1
ATOM 670 C CA . VAL A 1 82 ? 2.381 -4.183 -0.876 1.00 86.69 82 VAL A CA 1
ATOM 671 C C . VAL A 1 82 ? 3.710 -4.136 -1.603 1.00 86.69 82 VAL A C 1
ATOM 673 O O . VAL A 1 82 ? 4.707 -3.702 -1.030 1.00 86.69 82 VAL A O 1
ATOM 676 N N . ARG A 1 83 ? 3.729 -4.556 -2.868 1.00 87.31 83 ARG A N 1
ATOM 677 C CA . ARG A 1 83 ? 4.886 -4.443 -3.760 1.00 87.31 83 ARG A CA 1
ATOM 678 C C . ARG A 1 83 ? 4.449 -3.899 -5.115 1.00 87.31 83 ARG A C 1
ATOM 680 O O . ARG A 1 83 ? 3.740 -4.5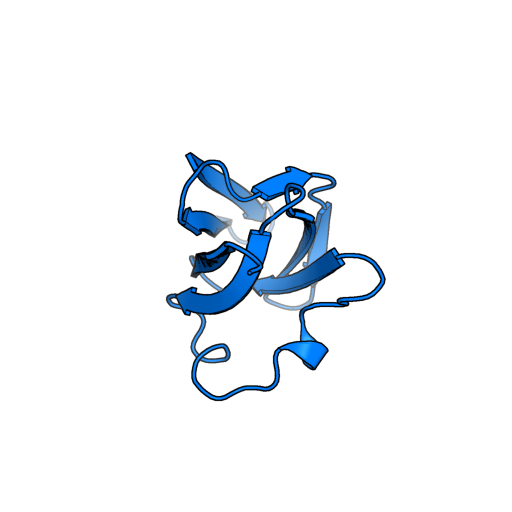71 -5.859 1.00 87.31 83 ARG A O 1
ATOM 687 N N . LEU A 1 84 ? 4.917 -2.702 -5.458 1.00 83.94 84 LEU A N 1
ATOM 688 C CA . LEU A 1 84 ? 4.545 -1.990 -6.680 1.00 83.94 84 LEU A CA 1
ATOM 689 C C . LEU A 1 84 ? 5.769 -1.587 -7.492 1.00 83.94 84 LEU A C 1
ATOM 691 O O . LEU A 1 84 ? 6.745 -1.068 -6.960 1.00 83.94 84 LEU A O 1
ATOM 695 N N . GLU A 1 85 ? 5.695 -1.781 -8.804 1.00 82.75 85 GLU A N 1
ATOM 696 C CA . GLU A 1 85 ? 6.695 -1.278 -9.743 1.00 82.75 85 GLU A CA 1
ATOM 697 C C . GLU A 1 85 ? 6.257 0.075 -10.298 1.00 82.75 85 GLU A C 1
ATOM 699 O O . GLU A 1 85 ? 5.234 0.194 -10.967 1.00 82.75 85 GLU A O 1
ATOM 704 N N . ILE A 1 86 ? 7.065 1.093 -10.037 1.00 80.56 86 ILE A N 1
ATOM 705 C CA . ILE A 1 86 ? 6.811 2.487 -10.365 1.00 80.56 86 ILE A CA 1
ATOM 706 C C . ILE A 1 86 ? 7.811 2.918 -11.440 1.00 80.56 86 ILE A C 1
ATOM 708 O O . ILE A 1 86 ? 9.023 2.975 -11.211 1.00 80.56 86 ILE A O 1
ATOM 712 N N . SER A 1 87 ? 7.317 3.225 -12.636 1.00 78.88 87 SER A N 1
ATOM 713 C CA . SER A 1 87 ? 8.131 3.707 -13.766 1.00 78.88 87 SER A CA 1
ATOM 714 C C . SER A 1 87 ? 7.870 5.171 -14.138 1.00 78.88 87 SER A C 1
ATOM 716 O O . SER A 1 87 ? 8.486 5.687 -15.072 1.00 78.88 87 SER A O 1
ATOM 718 N N . ARG A 1 88 ? 6.940 5.830 -13.440 1.00 79.50 88 ARG A N 1
ATOM 719 C CA . ARG A 1 88 ? 6.526 7.237 -13.585 1.00 79.50 88 ARG A CA 1
ATOM 720 C C . ARG A 1 88 ? 5.908 7.711 -12.265 1.00 79.50 88 ARG A C 1
ATOM 722 O O . ARG A 1 88 ? 5.951 6.971 -11.294 1.00 79.50 88 ARG A O 1
ATOM 729 N N . ASN A 1 89 ? 5.382 8.928 -12.203 1.00 82.31 89 ASN A N 1
ATOM 730 C CA . ASN A 1 89 ? 4.622 9.350 -11.027 1.00 82.31 89 ASN A CA 1
ATOM 731 C C . ASN A 1 89 ? 3.281 8.619 -11.016 1.00 82.31 89 ASN A C 1
ATOM 733 O O . ASN A 1 89 ? 2.608 8.588 -12.045 1.00 82.31 89 ASN A O 1
ATOM 737 N N . GLU A 1 90 ? 2.939 8.021 -9.884 1.00 82.44 90 GLU A N 1
ATOM 738 C CA . GLU A 1 90 ? 1.763 7.179 -9.720 1.00 82.44 90 GLU A CA 1
ATOM 739 C C . GLU A 1 90 ? 0.987 7.565 -8.456 1.00 82.44 90 GLU A C 1
ATOM 741 O O . GLU A 1 90 ? 1.571 7.961 -7.447 1.00 82.44 90 GLU A O 1
ATOM 746 N N . GLU A 1 91 ? -0.330 7.413 -8.507 1.00 84.31 91 GLU A N 1
ATOM 747 C CA . GLU A 1 91 ? -1.245 7.560 -7.380 1.00 84.31 91 GLU A CA 1
ATOM 748 C C . GLU A 1 91 ? -1.932 6.222 -7.104 1.00 84.31 91 GLU A C 1
ATOM 750 O O . GLU A 1 91 ? -2.296 5.489 -8.028 1.00 84.31 91 GLU A O 1
ATOM 755 N N . LEU A 1 92 ? -2.117 5.926 -5.822 1.00 84.81 92 LEU A N 1
ATOM 756 C CA . LEU A 1 92 ? -2.824 4.777 -5.299 1.00 84.81 92 LEU A CA 1
ATOM 757 C C . LEU A 1 92 ? -3.766 5.218 -4.180 1.00 84.81 92 LEU A C 1
ATOM 759 O O . LEU A 1 92 ? -3.348 5.865 -3.230 1.00 84.81 92 LEU A O 1
ATOM 763 N N . SER A 1 93 ? -5.019 4.793 -4.245 1.00 85.75 93 SER A N 1
ATOM 764 C CA . SER A 1 93 ? -6.010 4.976 -3.189 1.00 85.75 93 SER A CA 1
ATOM 765 C C . SER A 1 93 ? -6.526 3.625 -2.713 1.00 85.75 93 SER A C 1
ATOM 767 O O . SER A 1 93 ? -6.956 2.793 -3.515 1.00 85.75 93 SER A O 1
ATOM 769 N N . LEU A 1 94 ? -6.473 3.416 -1.403 1.00 86.38 94 LEU A N 1
ATOM 770 C CA . LEU A 1 94 ? -6.943 2.234 -0.697 1.00 86.38 94 LEU A CA 1
ATOM 771 C C . LEU A 1 94 ? -8.289 2.544 -0.054 1.00 86.38 94 LEU A C 1
ATOM 773 O O . LEU A 1 94 ? -8.372 3.413 0.813 1.00 86.38 94 LEU A O 1
ATOM 777 N N . HIS A 1 95 ? -9.322 1.819 -0.465 1.00 87.38 95 HIS A N 1
ATOM 778 C CA . HIS A 1 95 ? -10.681 1.996 0.036 1.00 87.38 95 HIS A CA 1
ATOM 779 C C . HIS A 1 95 ? -11.016 0.879 1.007 1.00 87.38 95 HIS A C 1
ATOM 781 O O . HIS A 1 95 ? -10.961 -0.302 0.645 1.00 87.38 95 HIS A O 1
ATOM 787 N N . PHE A 1 96 ? -11.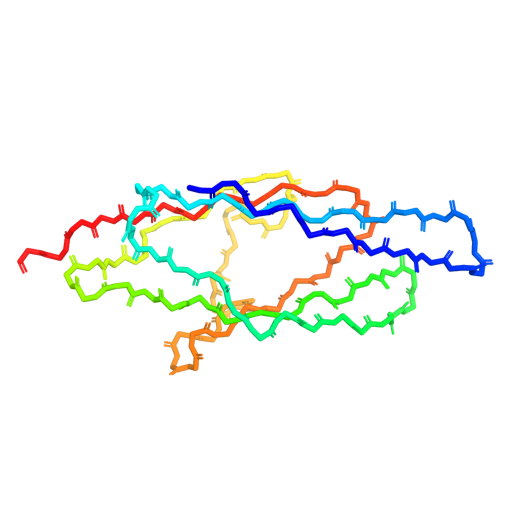407 1.257 2.212 1.00 88.50 96 PHE A N 1
ATOM 788 C CA . PHE A 1 96 ? -11.752 0.360 3.297 1.00 88.50 96 PHE A CA 1
ATOM 789 C C . PHE A 1 96 ? -13.213 0.529 3.691 1.00 88.50 96 PHE A C 1
ATOM 791 O O . PHE A 1 96 ? -13.726 1.643 3.758 1.00 88.50 96 PHE A O 1
ATOM 798 N N . ASP A 1 97 ? -13.843 -0.588 4.033 1.00 89.69 97 ASP A N 1
ATOM 799 C CA . ASP A 1 97 ? -15.163 -0.617 4.655 1.00 89.69 97 ASP A CA 1
ATOM 800 C C . ASP A 1 97 ? -15.038 -1.067 6.109 1.00 89.69 97 ASP A C 1
ATOM 802 O O . ASP A 1 97 ? -14.071 -1.734 6.491 1.00 89.69 97 ASP A O 1
ATOM 806 N N . HIS A 1 98 ? -16.040 -0.727 6.918 1.00 88.50 98 HIS A N 1
ATOM 807 C CA . HIS A 1 98 ? -16.159 -1.292 8.253 1.00 88.50 98 HIS A CA 1
ATOM 808 C C . HIS A 1 98 ? -16.551 -2.770 8.153 1.00 88.50 98 HIS A C 1
ATOM 810 O O . HIS A 1 98 ? -17.429 -3.139 7.368 1.00 88.50 98 HIS A O 1
ATOM 816 N N . ARG A 1 99 ? -15.888 -3.620 8.934 1.00 78.31 99 ARG A N 1
ATOM 817 C CA . ARG A 1 99 ? -16.274 -5.019 9.085 1.00 78.31 99 ARG A CA 1
ATOM 818 C C . ARG A 1 99 ? -17.608 -5.052 9.856 1.00 78.31 99 ARG A C 1
ATOM 820 O O . ARG A 1 99 ? -17.699 -4.352 10.865 1.00 78.31 99 ARG A O 1
ATOM 827 N N . PRO A 1 100 ? -18.627 -5.781 9.369 1.00 67.75 100 PRO A N 1
ATOM 828 C CA . PRO A 1 100 ? -19.882 -5.954 10.095 1.00 67.75 100 PRO A CA 1
ATOM 829 C C . PRO A 1 100 ? -19.688 -6.722 11.406 1.00 67.75 100 PRO A C 1
ATOM 831 O O . PRO A 1 100 ? -18.702 -7.493 11.503 1.00 67.75 100 PRO A O 1
#

Sequence (100 aa):
MLLLVAVFLWRKRKRYTLEVRIEPESAATVSDIAYTKSHGCVVAEFTVNIKEGYVLKKWTGTLPRLEGYDPARWYDSEKHKVRLEISRNEELSLHFDHRP

Foldseek 3Di:
DKDKAWDADPPPRAIEIEIEAEVVNPQWDKAPWDWDDDDQWIKTKIATGGDPQKDFDAKDKPPPQRVPHDPVVAADPVRSMGIDTINHHMYMYTHMDGDD

Radius of gyration: 13.63 Å; chains: 1; bounding box: 42×26×29 Å

pLDDT: mean 76.77, std 13.56, range [44.28, 90.19]